Protein AF-A0A2U1EVI7-F1 (afdb_monomer_lite)

Structure (mmCIF, N/CA/C/O backbone):
data_AF-A0A2U1EVI7-F1
#
_entry.id   AF-A0A2U1EVI7-F1
#
loop_
_atom_site.group_PDB
_atom_site.id
_atom_site.type_symbol
_atom_site.label_atom_id
_atom_site.label_alt_id
_atom_site.label_comp_id
_atom_site.label_asym_id
_atom_site.label_entity_id
_atom_site.label_seq_id
_atom_site.pdbx_PDB_ins_code
_atom_site.Cartn_x
_atom_site.Cartn_y
_atom_site.Cartn_z
_atom_site.occupancy
_atom_site.B_iso_or_equiv
_atom_site.auth_seq_id
_atom_site.auth_comp_id
_atom_site.auth_asym_id
_atom_site.auth_atom_id
_atom_site.pdbx_PDB_model_num
ATOM 1 N N . MET A 1 1 ? -14.237 7.909 22.248 1.00 61.84 1 MET A N 1
ATOM 2 C CA . MET A 1 1 ? -14.344 7.184 20.964 1.00 61.84 1 MET A CA 1
ATOM 3 C C . MET A 1 1 ? -12.938 7.047 20.422 1.00 61.84 1 MET A C 1
ATOM 5 O O . MET A 1 1 ? -12.237 8.052 20.427 1.00 61.84 1 MET A O 1
ATOM 9 N N . ALA A 1 2 ? -12.539 5.835 20.042 1.00 76.19 2 ALA A N 1
ATOM 10 C CA . ALA A 1 2 ? -11.250 5.565 19.411 1.00 76.19 2 ALA A CA 1
ATOM 11 C C . ALA A 1 2 ? -11.099 6.390 18.129 1.00 76.19 2 ALA A C 1
ATOM 13 O O . ALA A 1 2 ? -12.056 6.479 17.348 1.00 76.19 2 ALA A O 1
ATOM 14 N N . LYS A 1 3 ? -9.934 7.012 17.916 1.00 87.81 3 LYS A N 1
ATOM 15 C CA . LYS A 1 3 ? -9.666 7.689 16.644 1.00 87.81 3 LYS A CA 1
ATOM 16 C C . LYS A 1 3 ? -9.336 6.626 15.603 1.00 87.81 3 LYS A C 1
ATOM 18 O O . LYS A 1 3 ? -8.485 5.778 15.842 1.00 87.81 3 LYS A O 1
ATOM 23 N N . PRO A 1 4 ? -10.004 6.632 14.454 1.00 92.06 4 PRO A N 1
ATOM 24 C CA . PRO A 1 4 ? -9.798 5.570 13.494 1.00 92.06 4 PRO A CA 1
ATOM 25 C C . PRO A 1 4 ? -8.624 5.874 12.555 1.00 92.06 4 PRO A C 1
ATOM 27 O O . PRO A 1 4 ? -8.348 7.035 12.251 1.00 92.06 4 PRO A O 1
ATOM 30 N N . SER A 1 5 ? -7.979 4.816 12.075 1.00 95.44 5 SER A N 1
ATOM 31 C CA . SER A 1 5 ? -6.763 4.879 11.257 1.00 95.44 5 SER A CA 1
ATOM 32 C C . SER A 1 5 ? -7.084 4.755 9.768 1.00 95.44 5 SER A C 1
ATOM 34 O O . SER A 1 5 ? -8.089 4.143 9.375 1.00 95.44 5 SER A O 1
ATOM 36 N N . TRP A 1 6 ? -6.243 5.348 8.929 1.00 97.00 6 TRP A N 1
ATOM 37 C CA . TRP A 1 6 ? -6.516 5.536 7.510 1.00 97.00 6 TRP A CA 1
ATOM 38 C C . TRP A 1 6 ? -5.298 5.265 6.635 1.00 97.00 6 TRP A C 1
ATOM 40 O O . TRP A 1 6 ? -4.165 5.496 7.044 1.00 97.00 6 TRP A O 1
ATOM 50 N N . ILE A 1 7 ? -5.553 4.853 5.398 1.00 96.94 7 ILE A N 1
ATOM 51 C CA . ILE A 1 7 ? -4.584 4.832 4.306 1.00 96.94 7 ILE A CA 1
ATOM 52 C C . ILE A 1 7 ? -5.064 5.765 3.195 1.00 96.94 7 ILE A C 1
ATOM 54 O O . ILE A 1 7 ? -6.253 5.771 2.860 1.00 96.94 7 ILE A O 1
ATOM 58 N N . ARG A 1 8 ? -4.147 6.562 2.644 1.00 96.94 8 ARG A N 1
ATOM 59 C CA . ARG A 1 8 ? -4.421 7.409 1.482 1.00 96.94 8 ARG A CA 1
ATOM 60 C C . ARG A 1 8 ? -4.074 6.661 0.198 1.00 96.94 8 ARG A C 1
ATOM 62 O O . ARG A 1 8 ? -2.938 6.220 0.037 1.00 96.94 8 ARG A O 1
ATOM 69 N N . ALA A 1 9 ? -5.045 6.538 -0.696 1.00 96.31 9 ALA A N 1
ATOM 70 C CA . ALA A 1 9 ? -4.863 5.985 -2.028 1.00 96.31 9 ALA A CA 1
ATOM 71 C C . ALA A 1 9 ? -4.168 6.982 -2.967 1.00 96.31 9 ALA A C 1
ATOM 73 O O . ALA A 1 9 ? -4.104 8.188 -2.699 1.00 96.31 9 ALA A O 1
ATOM 74 N N . ALA A 1 10 ? -3.634 6.470 -4.074 1.00 93.94 10 ALA A N 1
ATOM 75 C CA . ALA A 1 10 ? -2.901 7.258 -5.062 1.00 93.94 10 ALA A CA 1
ATOM 76 C C . ALA A 1 10 ? -3.794 8.287 -5.782 1.00 93.94 10 ALA A C 1
ATOM 78 O O . ALA A 1 10 ? -3.318 9.357 -6.162 1.00 93.94 10 ALA A O 1
ATOM 79 N N . ASP A 1 11 ? -5.091 7.999 -5.917 1.00 91.25 11 ASP A N 1
ATOM 80 C CA . ASP A 1 11 ? -6.110 8.917 -6.449 1.00 91.25 11 ASP A CA 1
ATOM 81 C C . ASP A 1 11 ? -6.512 10.033 -5.463 1.00 91.25 11 ASP A C 1
ATOM 83 O O . ASP A 1 11 ? -7.165 11.004 -5.848 1.00 91.25 11 ASP A O 1
ATOM 87 N N . GLY A 1 12 ? -6.063 9.941 -4.207 1.00 93.56 12 GLY A N 1
ATOM 88 C CA . GLY A 1 12 ? -6.346 10.894 -3.142 1.00 93.56 12 GLY A CA 1
ATOM 89 C C . GLY A 1 12 ? -7.469 10.480 -2.190 1.00 93.56 12 GLY A C 1
ATOM 90 O O . GLY A 1 12 ? -7.655 11.184 -1.192 1.00 93.56 12 GLY A O 1
ATOM 91 N N . ASP A 1 13 ? -8.154 9.362 -2.445 1.00 95.94 13 ASP A N 1
ATOM 92 C CA . ASP A 1 13 ? -9.206 8.841 -1.574 1.00 95.94 13 ASP A CA 1
ATOM 93 C C . ASP A 1 13 ? -8.644 8.221 -0.287 1.00 95.94 13 ASP A C 1
ATOM 95 O O . ASP A 1 13 ? -7.457 7.905 -0.158 1.00 95.94 13 ASP A O 1
ATOM 99 N N . TRP A 1 14 ? -9.521 8.065 0.705 1.00 95.62 14 TRP A N 1
ATOM 100 C CA . TRP A 1 14 ? -9.168 7.596 2.043 1.00 95.62 14 TRP A CA 1
ATOM 101 C C . TRP A 1 14 ? -9.915 6.318 2.395 1.00 95.62 14 TRP A C 1
ATOM 103 O O . TRP A 1 14 ? -11.146 6.280 2.383 1.00 95.62 14 TRP A O 1
ATOM 113 N N . TYR A 1 15 ? -9.165 5.297 2.803 1.00 95.88 15 TYR A N 1
ATOM 114 C CA . TYR A 1 15 ? -9.707 3.993 3.173 1.00 95.88 15 TYR A CA 1
ATOM 115 C C . TYR A 1 15 ? -9.358 3.650 4.616 1.00 95.88 15 TYR A C 1
ATOM 117 O O . TYR A 1 15 ? -8.292 4.003 5.125 1.00 95.88 15 TYR A O 1
ATOM 125 N N . ARG A 1 16 ? -10.281 2.983 5.312 1.00 95.31 16 ARG A N 1
ATOM 126 C CA . ARG A 1 16 ? -10.064 2.544 6.692 1.00 95.31 16 ARG A CA 1
ATOM 127 C C . ARG A 1 16 ? -8.958 1.499 6.720 1.00 95.31 16 ARG A C 1
ATOM 129 O O . ARG A 1 16 ? -9.114 0.445 6.112 1.00 95.31 16 ARG A O 1
ATOM 136 N N . ALA A 1 17 ? -7.898 1.741 7.492 1.00 94.75 17 ALA A N 1
ATOM 137 C CA . ALA A 1 17 ? -6.826 0.756 7.661 1.00 94.75 17 ALA A CA 1
ATOM 138 C C . ALA A 1 17 ? -7.369 -0.574 8.219 1.00 94.75 17 ALA A C 1
ATOM 140 O O . ALA A 1 17 ? -6.972 -1.645 7.779 1.00 94.75 17 ALA A O 1
ATOM 141 N N . SER A 1 18 ? -8.359 -0.499 9.115 1.00 93.25 18 SER A N 1
ATOM 142 C CA . SER A 1 18 ? -9.034 -1.662 9.700 1.00 93.25 18 SER A CA 1
ATOM 143 C C . SER A 1 18 ? -9.924 -2.447 8.730 1.00 93.25 18 SER A C 1
ATOM 145 O O . SER A 1 18 ? -10.354 -3.541 9.073 1.00 93.25 18 SER A O 1
ATOM 147 N N . GLU A 1 19 ? -10.280 -1.882 7.572 1.00 95.06 19 GLU A N 1
ATOM 148 C CA . GLU A 1 19 ? -11.063 -2.592 6.550 1.00 95.06 19 GLU A CA 1
ATOM 149 C C . GLU A 1 19 ? -10.164 -3.313 5.537 1.00 95.06 19 GLU A C 1
ATOM 151 O O . GLU A 1 19 ? -10.692 -4.056 4.711 1.00 95.06 19 GLU A O 1
ATOM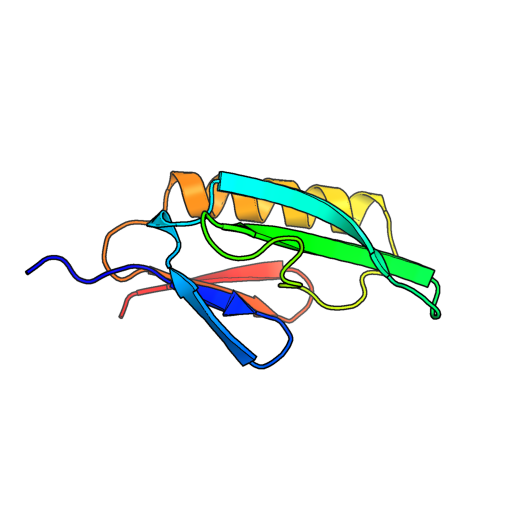 156 N N . VAL A 1 20 ? -8.841 -3.100 5.581 1.00 96.50 20 VAL A N 1
ATOM 157 C CA . VAL A 1 20 ? -7.885 -3.746 4.675 1.00 96.50 20 VAL A CA 1
ATOM 158 C C . VAL A 1 20 ? -7.740 -5.221 5.039 1.00 96.50 20 VAL A C 1
ATOM 160 O O . VAL A 1 20 ? -7.425 -5.568 6.174 1.00 96.50 20 VAL A O 1
ATOM 163 N N . VAL A 1 21 ? -7.939 -6.091 4.051 1.00 96.94 21 VAL A N 1
ATOM 164 C CA . VAL A 1 21 ? -7.854 -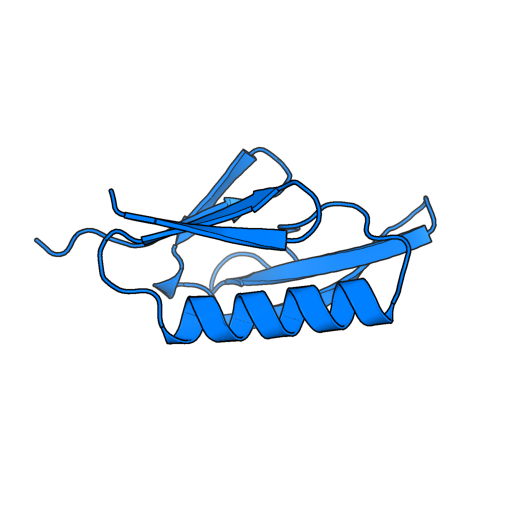7.552 4.200 1.00 96.94 21 VAL A CA 1
ATOM 165 C C . VAL A 1 21 ? -6.644 -8.154 3.492 1.00 96.94 21 VAL A C 1
ATOM 167 O O . VAL A 1 21 ? -6.199 -9.238 3.863 1.00 96.94 21 VAL A O 1
ATOM 170 N N . ALA A 1 22 ? -6.093 -7.464 2.490 1.00 97.38 22 ALA A N 1
ATOM 171 C CA . ALA A 1 22 ? -4.898 -7.902 1.781 1.00 97.38 22 ALA A CA 1
ATOM 172 C C . ALA A 1 22 ? -4.116 -6.719 1.199 1.00 97.38 22 ALA A C 1
ATOM 174 O O . ALA A 1 22 ? -4.690 -5.699 0.819 1.00 97.38 22 ALA A O 1
ATOM 175 N N . VAL A 1 23 ? -2.800 -6.903 1.075 1.00 97.81 23 VAL A N 1
ATOM 176 C CA . VAL A 1 23 ? -1.892 -6.011 0.344 1.00 97.81 23 VAL A CA 1
ATOM 177 C C . VAL A 1 23 ? -1.249 -6.820 -0.776 1.00 97.81 23 VAL A C 1
ATOM 179 O O . VAL A 1 23 ? -0.712 -7.903 -0.538 1.00 97.81 23 VAL A O 1
ATOM 182 N N . LYS A 1 24 ? -1.320 -6.321 -2.008 1.00 97.06 24 LYS A N 1
ATOM 183 C CA . LYS A 1 24 ? -0.887 -7.032 -3.216 1.00 97.06 24 LYS A CA 1
ATOM 184 C C . LYS A 1 24 ? 0.046 -6.154 -4.040 1.00 97.06 24 LYS A C 1
ATOM 186 O O . LYS A 1 24 ? 0.029 -4.933 -3.924 1.00 97.06 24 LYS A O 1
ATOM 191 N N . THR A 1 25 ? 0.831 -6.789 -4.902 1.00 97.50 25 THR A N 1
ATOM 192 C CA . THR A 1 25 ? 1.555 -6.109 -5.980 1.00 97.50 25 THR A CA 1
ATOM 193 C C . THR A 1 25 ? 0.888 -6.480 -7.296 1.00 97.50 25 THR A C 1
ATOM 195 O O . THR A 1 25 ? 0.711 -7.664 -7.578 1.00 97.50 25 THR A O 1
ATOM 198 N N . MET A 1 26 ? 0.526 -5.480 -8.091 1.00 96.31 26 MET A N 1
ATOM 199 C CA . MET A 1 26 ? -0.159 -5.640 -9.373 1.00 96.31 26 MET A CA 1
ATOM 200 C C . MET A 1 26 ? 0.647 -4.972 -10.496 1.00 96.31 26 MET A C 1
ATOM 202 O O . MET A 1 26 ? 1.360 -4.006 -10.230 1.00 96.31 26 MET A O 1
ATOM 206 N N . PRO A 1 27 ? 0.560 -5.441 -11.754 1.00 95.88 27 PRO A N 1
ATOM 207 C CA . PRO A 1 27 ? 1.164 -4.743 -12.888 1.00 95.88 27 PRO A CA 1
ATOM 208 C C . PRO A 1 27 ? 0.504 -3.379 -13.121 1.00 95.88 27 PRO A C 1
ATOM 210 O O . PRO A 1 27 ? -0.722 -3.294 -13.186 1.00 95.88 27 PRO A O 1
ATOM 213 N N . HIS A 1 28 ? 1.302 -2.329 -13.309 1.00 93.06 28 HIS A N 1
ATOM 214 C CA . HIS A 1 28 ? 0.798 -0.996 -13.640 1.00 93.06 28 HIS A CA 1
ATOM 215 C C . HIS A 1 28 ? 0.628 -0.866 -15.164 1.00 93.06 28 HIS A C 1
ATOM 217 O O . HIS A 1 28 ? 1.591 -0.664 -15.903 1.00 93.06 28 HIS A O 1
ATOM 223 N N . ASN A 1 29 ? -0.603 -1.015 -15.657 1.00 89.06 29 ASN A N 1
ATOM 224 C CA . ASN A 1 29 ? -0.926 -0.984 -17.088 1.00 89.06 29 ASN A CA 1
ATOM 225 C C . ASN A 1 29 ? -1.502 0.380 -17.512 1.00 89.06 29 ASN A C 1
ATOM 227 O O . ASN A 1 29 ? -2.197 1.005 -16.716 1.00 89.06 29 ASN A O 1
ATOM 231 N N . PRO A 1 30 ? -1.290 0.834 -18.764 1.00 84.38 30 PRO A N 1
ATOM 232 C CA . PRO A 1 30 ? -0.515 0.202 -19.842 1.00 84.38 30 PRO A CA 1
ATOM 233 C C . PRO A 1 30 ? 0.992 0.516 -19.802 1.00 84.38 30 PRO A C 1
ATOM 235 O O . PRO A 1 30 ? 1.752 0.012 -20.622 1.00 84.38 30 PRO A O 1
ATOM 238 N N . GLU A 1 31 ? 1.431 1.370 -18.882 1.00 84.56 31 GLU A N 1
ATOM 239 C CA . GLU A 1 31 ? 2.772 1.971 -18.888 1.00 84.56 31 GLU A CA 1
ATOM 240 C C . GLU A 1 31 ? 3.902 1.022 -18.450 1.00 84.56 31 GLU A C 1
ATOM 242 O O . GLU A 1 31 ? 5.084 1.366 -18.547 1.00 84.56 31 GLU A O 1
ATOM 247 N N . GLY A 1 32 ? 3.547 -0.167 -17.965 1.00 90.00 32 GLY A N 1
ATOM 248 C CA . GLY A 1 32 ? 4.463 -1.127 -17.368 1.00 90.00 32 GLY A CA 1
ATOM 249 C C . GLY A 1 32 ? 4.906 -0.724 -15.959 1.00 90.00 32 GLY A C 1
ATOM 250 O O . GLY A 1 32 ? 4.646 0.377 -15.470 1.00 90.00 32 GLY A O 1
ATOM 251 N N . GLY A 1 33 ? 5.636 -1.626 -15.309 1.00 95.44 33 GLY A N 1
ATOM 252 C CA . GLY A 1 33 ? 5.972 -1.512 -13.892 1.00 95.44 33 GLY A CA 1
ATOM 253 C C . GLY A 1 33 ? 4.893 -2.132 -13.010 1.00 95.44 33 GLY A C 1
ATOM 254 O O . GLY A 1 33 ? 4.126 -2.994 -13.443 1.00 95.44 33 GLY A O 1
ATOM 255 N N . PHE A 1 34 ? 4.854 -1.695 -11.762 1.00 96.94 34 PHE A N 1
ATOM 256 C CA . PHE A 1 34 ? 4.095 -2.305 -10.683 1.00 96.94 34 PHE A CA 1
ATOM 257 C C . PHE A 1 34 ? 3.399 -1.235 -9.851 1.00 96.94 34 PHE A C 1
ATOM 259 O O . PHE A 1 34 ? 3.800 -0.078 -9.849 1.00 96.94 34 PHE A O 1
ATOM 266 N N . MET A 1 35 ? 2.375 -1.633 -9.122 1.00 97.00 35 MET A N 1
ATOM 267 C CA . MET A 1 35 ? 1.704 -0.823 -8.117 1.00 97.00 35 MET A CA 1
ATOM 268 C C . MET A 1 35 ? 1.426 -1.700 -6.908 1.00 97.00 35 MET A C 1
ATOM 270 O O . MET A 1 35 ? 1.173 -2.903 -7.047 1.00 97.00 35 MET A O 1
ATOM 274 N N . VAL A 1 36 ? 1.502 -1.117 -5.719 1.00 98.00 36 VAL A N 1
ATOM 275 C CA . VAL A 1 36 ? 1.013 -1.770 -4.511 1.00 98.00 36 VAL A CA 1
ATOM 276 C C . VAL A 1 36 ? -0.444 -1.388 -4.362 1.00 98.00 36 VAL A C 1
ATOM 278 O O . VAL A 1 36 ? -0.799 -0.212 -4.419 1.00 98.00 36 VAL A O 1
ATOM 281 N N . THR A 1 37 ? -1.284 -2.394 -4.171 1.00 98.00 37 THR A N 1
ATOM 282 C CA . THR A 1 37 ? -2.718 -2.207 -4.008 1.00 98.00 37 THR A CA 1
ATOM 283 C C . THR A 1 37 ? -3.194 -2.798 -2.696 1.00 98.00 37 THR A C 1
ATOM 285 O O . THR A 1 37 ? -2.670 -3.823 -2.249 1.00 98.00 37 THR A O 1
ATOM 288 N N . VAL A 1 38 ? -4.240 -2.217 -2.123 1.00 97.88 38 VAL A N 1
ATOM 289 C CA . VAL A 1 38 ? -4.962 -2.801 -0.990 1.00 97.88 38 VAL A CA 1
ATOM 290 C C . VAL A 1 38 ? -6.329 -3.321 -1.418 1.00 97.88 38 VAL A C 1
ATOM 292 O O . VAL A 1 38 ? -6.991 -2.756 -2.287 1.00 97.88 38 VAL A O 1
ATOM 295 N N . GLU A 1 39 ? -6.749 -4.412 -0.791 1.00 97.75 39 GLU A N 1
ATOM 296 C CA . GLU A 1 39 ? -8.116 -4.919 -0.851 1.00 97.75 39 GLU A CA 1
ATOM 297 C C . GLU A 1 39 ? -8.799 -4.632 0.483 1.00 97.75 39 GLU A C 1
ATOM 299 O O . GLU A 1 39 ? -8.211 -4.829 1.547 1.00 97.75 39 GLU A O 1
ATOM 304 N N . THR A 1 40 ? -10.049 -4.191 0.423 1.00 96.12 40 THR A N 1
ATOM 305 C CA . THR A 1 40 ? -10.931 -4.002 1.574 1.00 96.12 40 THR A CA 1
ATOM 306 C C . THR A 1 40 ? -12.152 -4.904 1.457 1.00 96.12 40 THR A C 1
ATOM 308 O O . THR A 1 40 ? -12.422 -5.476 0.405 1.00 96.12 40 THR A O 1
ATOM 311 N N . HIS A 1 41 ? -12.982 -4.958 2.498 1.00 93.25 41 HIS A N 1
ATOM 312 C CA . HIS A 1 41 ? -14.266 -5.667 2.434 1.00 93.25 41 HIS A CA 1
ATOM 313 C C . HIS A 1 41 ? -15.222 -5.195 1.319 1.00 93.25 41 HIS A C 1
ATOM 315 O O . HIS A 1 41 ? -16.178 -5.906 1.011 1.00 93.25 41 HIS A O 1
ATOM 321 N N . ARG A 1 42 ? -15.028 -3.992 0.758 1.00 93.94 42 ARG A N 1
ATOM 322 C CA . ARG A 1 42 ? -15.933 -3.390 -0.243 1.00 93.94 42 ARG A CA 1
ATOM 323 C C . ARG A 1 42 ? -15.291 -3.144 -1.607 1.00 93.94 42 ARG A C 1
ATOM 325 O O . ARG A 1 42 ? -16.010 -3.023 -2.594 1.00 93.94 42 ARG A O 1
ATOM 332 N N . HIS A 1 43 ? -13.971 -3.034 -1.654 1.00 94.00 43 HIS A N 1
ATOM 333 C CA . HIS A 1 43 ? -13.222 -2.587 -2.823 1.00 94.00 43 HIS A CA 1
ATOM 334 C C . HIS A 1 43 ? -11.972 -3.444 -2.982 1.00 94.00 43 HIS A C 1
ATOM 336 O O . HIS A 1 43 ? -11.286 -3.693 -1.995 1.00 94.00 43 HIS A O 1
ATOM 342 N N . ASP A 1 44 ? -11.654 -3.839 -4.211 1.00 95.19 44 ASP A N 1
ATOM 343 C CA . ASP A 1 44 ? -10.438 -4.588 -4.533 1.00 95.19 44 ASP A CA 1
ATOM 344 C C . ASP A 1 44 ? -9.492 -3.734 -5.385 1.00 95.19 44 ASP A C 1
ATOM 346 O O . ASP A 1 44 ? -9.929 -2.840 -6.111 1.00 95.19 44 ASP A O 1
ATOM 350 N N . ASN A 1 45 ? -8.200 -4.044 -5.301 1.00 95.25 45 ASN A N 1
ATOM 351 C CA . ASN A 1 45 ? -7.117 -3.440 -6.078 1.00 95.25 45 ASN A CA 1
ATOM 352 C C . ASN A 1 45 ? -7.057 -1.899 -6.020 1.00 95.25 45 ASN A C 1
ATOM 354 O O . ASN A 1 45 ? -6.783 -1.254 -7.031 1.00 95.25 45 ASN A O 1
ATOM 358 N N . ILE A 1 46 ? -7.279 -1.305 -4.843 1.00 96.81 46 ILE A N 1
ATOM 359 C CA . ILE A 1 46 ? -7.100 0.139 -4.631 1.00 96.81 46 ILE A CA 1
ATOM 360 C C . ILE A 1 46 ? -5.608 0.456 -4.691 1.00 96.81 46 ILE A C 1
ATOM 362 O O . ILE A 1 46 ? -4.857 0.003 -3.827 1.00 96.81 46 ILE A O 1
ATOM 366 N N . ASP A 1 47 ? -5.177 1.234 -5.678 1.00 96.81 47 ASP A N 1
ATOM 367 C CA . ASP A 1 47 ? -3.787 1.673 -5.803 1.00 96.81 47 ASP A CA 1
ATOM 368 C C . ASP A 1 47 ? -3.417 2.682 -4.709 1.00 96.81 47 ASP A C 1
ATOM 370 O O . ASP A 1 47 ? -4.106 3.678 -4.486 1.00 96.81 47 ASP A O 1
ATOM 374 N N . VAL A 1 48 ? -2.307 2.419 -4.022 1.00 97.12 48 VAL A N 1
ATOM 375 C CA . VAL A 1 48 ? -1.799 3.238 -2.915 1.00 97.12 48 VAL A CA 1
ATOM 376 C C . VAL A 1 48 ? -0.392 3.774 -3.164 1.00 97.12 48 VAL A C 1
ATOM 378 O O . VAL A 1 48 ? 0.127 4.501 -2.322 1.00 97.12 48 VAL A O 1
ATOM 381 N N . THR A 1 49 ? 0.232 3.452 -4.300 1.00 96.56 49 THR A N 1
ATOM 382 C CA . THR A 1 49 ? 1.597 3.905 -4.622 1.00 96.56 49 THR A CA 1
ATOM 383 C C . THR A 1 49 ? 1.714 4.637 -5.947 1.00 96.56 49 THR A C 1
ATOM 385 O O . THR A 1 49 ? 2.674 5.383 -6.143 1.00 96.56 49 THR A O 1
ATOM 388 N N . GLY A 1 50 ? 0.793 4.403 -6.881 1.00 93.94 50 GLY A N 1
ATOM 389 C CA . GLY A 1 50 ? 1.043 4.692 -8.283 1.00 93.94 50 GLY A CA 1
ATOM 390 C C . GLY A 1 50 ? 2.105 3.756 -8.859 1.00 93.94 50 GLY A C 1
ATOM 391 O O . GLY A 1 50 ? 2.441 2.708 -8.292 1.00 93.94 50 GLY A O 1
ATOM 392 N N . ARG A 1 51 ? 2.666 4.167 -9.998 1.00 95.50 51 ARG A N 1
ATOM 393 C CA . ARG A 1 51 ? 3.664 3.399 -10.740 1.00 95.50 51 ARG A CA 1
ATOM 394 C C . ARG A 1 51 ? 5.011 3.325 -10.018 1.00 95.50 51 ARG A C 1
ATOM 396 O O . ARG A 1 51 ? 5.684 4.330 -9.803 1.00 95.50 51 ARG A O 1
ATOM 403 N N . ILE A 1 52 ? 5.462 2.100 -9.789 1.00 95.81 52 ILE A N 1
ATOM 404 C CA . ILE A 1 52 ? 6.807 1.724 -9.358 1.00 95.81 52 ILE A CA 1
ATOM 405 C C . ILE A 1 52 ? 7.469 0.963 -10.509 1.00 95.8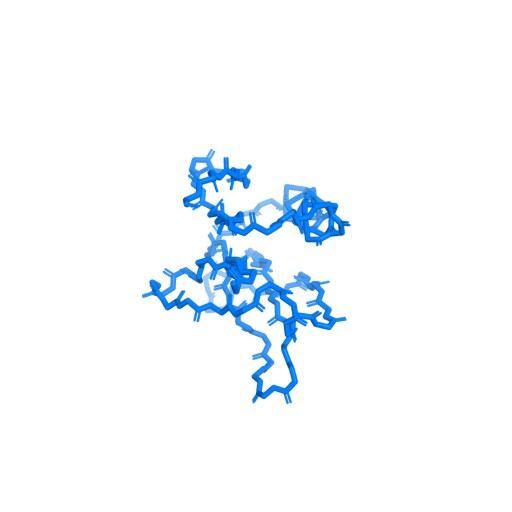1 52 ILE A C 1
ATOM 407 O O . ILE A 1 52 ? 6.930 -0.016 -11.020 1.00 95.81 52 ILE A O 1
ATOM 411 N N . THR A 1 53 ? 8.636 1.411 -10.962 1.00 95.19 53 THR A N 1
ATOM 412 C CA . THR A 1 53 ? 9.316 0.809 -12.122 1.00 95.19 53 THR A CA 1
ATOM 413 C C . THR A 1 53 ? 10.065 -0.478 -11.792 1.00 95.19 53 THR A C 1
ATOM 415 O O . THR A 1 53 ? 10.252 -1.311 -12.675 1.00 95.19 53 THR A O 1
ATOM 418 N N . ASP A 1 54 ? 10.484 -0.638 -10.541 1.00 95.12 54 ASP A N 1
ATOM 419 C CA . ASP A 1 54 ? 11.308 -1.746 -10.070 1.00 95.12 54 ASP A CA 1
ATOM 420 C C . ASP A 1 54 ? 10.482 -2.766 -9.265 1.00 95.12 54 ASP A C 1
ATOM 422 O O . ASP A 1 54 ? 9.681 -2.400 -8.401 1.00 95.12 54 ASP A O 1
ATOM 426 N N . ALA A 1 55 ? 10.655 -4.054 -9.572 1.00 94.31 55 ALA A N 1
ATOM 427 C CA . ALA A 1 55 ? 9.874 -5.130 -8.963 1.00 94.31 55 ALA A CA 1
ATOM 428 C C . ALA A 1 55 ? 10.223 -5.343 -7.482 1.00 94.31 55 ALA A C 1
ATOM 430 O O . ALA A 1 55 ? 9.325 -5.554 -6.663 1.00 94.31 55 ALA A O 1
ATOM 431 N N . ASP A 1 56 ? 11.507 -5.250 -7.131 1.00 96.25 56 ASP A N 1
ATOM 432 C CA . ASP A 1 56 ? 11.982 -5.442 -5.761 1.00 96.25 56 ASP A CA 1
ATOM 433 C C . ASP A 1 56 ? 11.579 -4.253 -4.880 1.00 96.25 56 ASP A C 1
ATOM 435 O O . ASP A 1 56 ? 11.185 -4.431 -3.723 1.00 96.25 56 ASP A O 1
ATOM 439 N N . ALA A 1 57 ? 11.579 -3.038 -5.438 1.00 95.69 57 ALA A N 1
ATOM 440 C CA . ALA A 1 57 ? 11.039 -1.850 -4.787 1.00 95.69 57 ALA A CA 1
ATOM 441 C C . ALA A 1 57 ? 9.533 -1.986 -4.522 1.00 95.69 57 ALA A C 1
ATOM 443 O O . ALA A 1 57 ? 9.072 -1.664 -3.426 1.00 95.69 57 ALA A O 1
ATOM 444 N N . ALA A 1 58 ? 8.762 -2.506 -5.482 1.00 96.56 58 ALA A N 1
ATOM 445 C CA . ALA A 1 58 ? 7.329 -2.735 -5.305 1.00 96.56 58 ALA A CA 1
ATOM 446 C C . ALA A 1 58 ? 7.042 -3.809 -4.242 1.00 96.56 58 ALA A C 1
ATOM 448 O O . ALA A 1 58 ? 6.145 -3.631 -3.416 1.00 96.56 58 ALA A O 1
ATOM 449 N N . ALA A 1 59 ? 7.824 -4.893 -4.215 1.00 96.62 59 ALA A N 1
ATOM 450 C CA . ALA A 1 59 ? 7.732 -5.918 -3.177 1.00 96.62 59 ALA A CA 1
ATOM 451 C C . ALA A 1 59 ? 8.093 -5.357 -1.791 1.00 96.62 59 ALA A C 1
ATOM 453 O O . ALA A 1 59 ? 7.360 -5.572 -0.828 1.00 96.62 59 ALA A O 1
ATOM 454 N N . SER A 1 60 ? 9.159 -4.558 -1.707 1.00 96.69 60 SER A N 1
ATOM 455 C CA . SER A 1 60 ? 9.567 -3.885 -0.469 1.00 96.69 60 SER A CA 1
ATOM 456 C C . SER A 1 60 ? 8.492 -2.916 0.032 1.00 96.69 60 SER A C 1
ATOM 458 O O . SER A 1 60 ? 8.195 -2.885 1.224 1.00 96.69 60 SER A O 1
ATOM 460 N N . CYS A 1 61 ? 7.858 -2.157 -0.869 1.00 97.62 61 CYS A N 1
ATOM 461 C CA . CYS A 1 61 ? 6.748 -1.264 -0.532 1.00 97.62 61 CYS A CA 1
ATOM 462 C C . CYS A 1 61 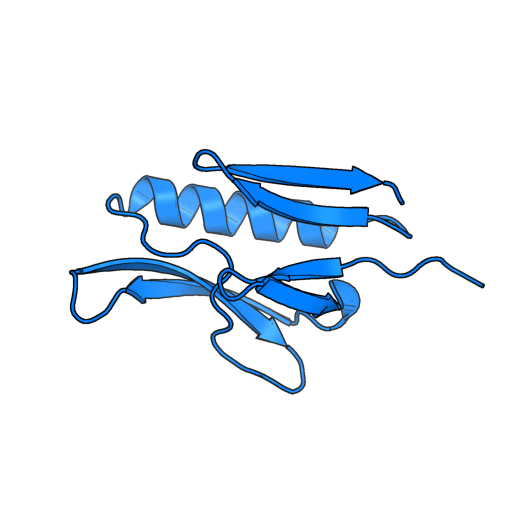? 5.520 -2.040 -0.038 1.00 97.62 61 CYS A C 1
ATOM 464 O O . CYS A 1 61 ? 4.914 -1.643 0.956 1.00 97.62 61 CYS A O 1
ATOM 466 N N . ARG A 1 62 ? 5.174 -3.161 -0.686 1.00 97.94 62 ARG A N 1
ATOM 467 C CA . ARG A 1 62 ? 4.091 -4.055 -0.246 1.00 97.94 62 ARG A CA 1
ATOM 468 C C . ARG A 1 62 ? 4.335 -4.550 1.178 1.00 97.94 62 ARG A C 1
ATOM 470 O O . ARG A 1 62 ? 3.434 -4.470 2.011 1.00 97.94 62 ARG A O 1
ATOM 477 N N . ASP A 1 63 ? 5.540 -5.037 1.456 1.00 97.69 63 ASP A N 1
ATOM 478 C CA . ASP A 1 63 ? 5.883 -5.604 2.761 1.00 97.69 63 ASP A CA 1
ATOM 479 C C . ASP A 1 63 ? 5.947 -4.522 3.846 1.00 97.69 63 ASP A C 1
ATOM 481 O O . ASP A 1 63 ? 5.430 -4.721 4.946 1.00 97.69 63 ASP A O 1
ATOM 485 N N . ALA A 1 64 ? 6.490 -3.343 3.521 1.00 97.38 64 ALA A N 1
ATOM 486 C CA . ALA A 1 64 ? 6.476 -2.186 4.412 1.00 97.38 64 ALA A CA 1
ATOM 487 C C . ALA A 1 64 ? 5.042 -1.766 4.762 1.00 97.38 64 ALA A C 1
ATOM 489 O O . ALA A 1 64 ? 4.731 -1.562 5.933 1.00 97.38 64 ALA A O 1
ATOM 490 N N . L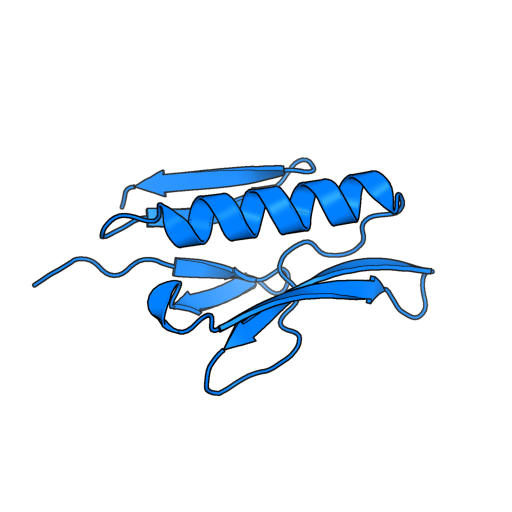EU A 1 65 ? 4.147 -1.690 3.774 1.00 97.75 65 LEU A N 1
ATOM 491 C CA . LEU A 1 65 ? 2.751 -1.345 4.021 1.00 97.75 65 LEU A CA 1
ATOM 492 C C . LEU A 1 65 ? 2.041 -2.391 4.884 1.00 97.75 65 LEU A C 1
ATOM 494 O O . LEU A 1 65 ? 1.348 -2.029 5.832 1.00 97.75 65 LEU A O 1
ATOM 498 N N . ALA A 1 66 ? 2.221 -3.678 4.582 1.00 97.25 66 ALA A N 1
ATOM 499 C CA . ALA A 1 66 ? 1.638 -4.755 5.376 1.00 97.25 66 ALA A CA 1
ATOM 500 C C . ALA A 1 66 ? 2.114 -4.699 6.838 1.00 97.25 66 ALA A C 1
ATOM 502 O O . ALA A 1 66 ? 1.316 -4.881 7.758 1.00 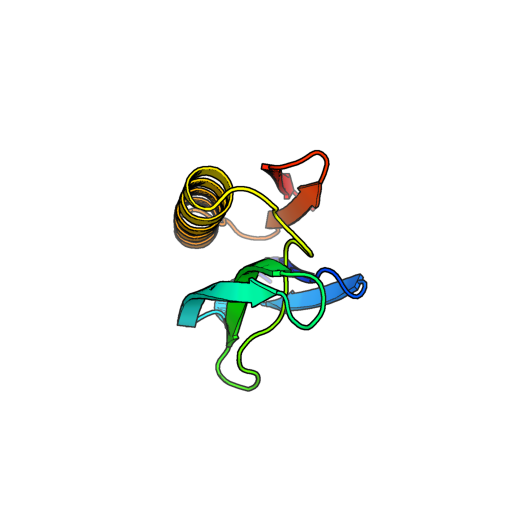97.25 66 ALA A O 1
ATOM 503 N N . HIS A 1 67 ? 3.394 -4.385 7.058 1.00 96.62 67 HIS A N 1
ATOM 504 C CA . HIS A 1 67 ? 3.952 -4.194 8.394 1.00 96.62 67 HIS A CA 1
ATOM 505 C C . HIS A 1 67 ? 3.321 -3.001 9.124 1.00 96.62 67 HIS A C 1
ATOM 507 O O . HIS A 1 67 ? 2.902 -3.143 10.271 1.00 96.62 67 HIS A O 1
ATOM 513 N N . LEU A 1 68 ? 3.198 -1.852 8.451 1.00 96.25 68 LEU A N 1
ATOM 514 C CA . LEU A 1 68 ? 2.579 -0.654 9.023 1.00 96.25 68 LEU A CA 1
ATOM 515 C C . LEU A 1 68 ? 1.105 -0.878 9.362 1.00 96.25 68 LEU A C 1
ATOM 517 O O . LEU A 1 68 ? 0.663 -0.469 10.428 1.00 96.25 68 LEU A O 1
ATOM 521 N N . LEU A 1 69 ? 0.348 -1.561 8.501 1.00 95.38 69 LEU A N 1
ATOM 522 C CA . LEU A 1 69 ? -1.056 -1.891 8.765 1.00 95.38 69 LEU A CA 1
ATOM 523 C C . LEU A 1 69 ? -1.215 -2.799 9.990 1.00 95.38 69 LEU A C 1
ATOM 525 O O . LEU A 1 69 ? -2.159 -2.623 10.754 1.00 95.38 69 LEU A O 1
ATOM 529 N N . ALA A 1 70 ? -0.284 -3.731 10.210 1.00 93.44 70 ALA A N 1
ATOM 530 C CA . ALA A 1 70 ? -0.294 -4.600 11.386 1.00 93.44 70 ALA A CA 1
ATOM 531 C C . ALA A 1 70 ? 0.048 -3.864 12.696 1.00 93.44 70 ALA A C 1
ATOM 533 O O . ALA A 1 70 ? -0.267 -4.363 13.775 1.00 93.44 70 ALA A O 1
ATOM 534 N N . GLN A 1 71 ? 0.702 -2.704 12.604 1.00 91.50 71 GLN A N 1
ATOM 535 C CA . GLN A 1 71 ? 1.123 -1.872 13.736 1.00 91.50 71 GLN A CA 1
ATOM 536 C C . GLN A 1 71 ? 0.316 -0.579 13.873 1.00 91.50 71 GLN A C 1
ATOM 538 O O . GLN A 1 71 ? 0.608 0.220 14.757 1.00 91.50 71 GLN A O 1
ATOM 543 N N . ALA A 1 72 ? -0.644 -0.332 12.981 1.00 87.75 72 ALA A N 1
ATOM 544 C CA . ALA A 1 72 ? -1.368 0.925 12.945 1.00 87.75 72 ALA A CA 1
ATOM 545 C C . ALA A 1 72 ? -2.205 1.086 14.220 1.00 87.75 72 ALA A C 1
ATOM 547 O O . ALA A 1 72 ? -3.250 0.452 14.382 1.00 87.75 72 ALA A O 1
ATOM 548 N N . ASP A 1 73 ? -1.741 1.965 15.103 1.00 86.31 73 ASP A N 1
ATOM 549 C CA . ASP A 1 73 ? -2.465 2.380 16.295 1.00 86.31 73 ASP A CA 1
ATOM 550 C C . ASP A 1 73 ? -3.635 3.304 15.928 1.00 86.31 73 ASP A C 1
ATOM 552 O O . ASP A 1 73 ? -3.776 3.771 14.792 1.00 86.31 73 ASP A O 1
ATOM 556 N N . GLU A 1 74 ? -4.501 3.580 16.903 1.00 90.88 74 GLU A N 1
ATOM 557 C CA . GLU A 1 74 ? -5.610 4.522 16.751 1.00 90.88 74 GLU A CA 1
ATOM 558 C C . GLU A 1 74 ? -5.126 5.900 16.270 1.00 90.88 74 GLU A C 1
ATOM 560 O O . GLU A 1 74 ? -4.231 6.513 16.852 1.00 90.88 74 GLU A O 1
ATOM 565 N N . GLY A 1 75 ? -5.758 6.417 15.215 1.00 92.94 75 GLY A N 1
ATOM 566 C CA . GLY A 1 75 ? -5.447 7.730 14.654 1.00 92.94 75 GLY A CA 1
ATOM 567 C C . GLY A 1 75 ? -4.184 7.761 13.792 1.00 92.94 75 GLY A C 1
ATOM 568 O O . GLY A 1 75 ? -3.672 8.843 13.527 1.00 92.94 75 GLY A O 1
ATOM 569 N N . THR A 1 76 ? -3.667 6.618 13.337 1.00 95.62 76 THR A N 1
ATOM 570 C CA . THR A 1 76 ? -2.575 6.590 12.353 1.00 95.62 76 THR A CA 1
ATOM 571 C C . THR A 1 76 ? -3.086 6.855 10.936 1.00 95.62 76 THR A C 1
ATOM 573 O O . THR A 1 76 ? -4.061 6.261 10.479 1.00 95.62 76 THR A O 1
ATOM 576 N N . VAL A 1 77 ? -2.384 7.715 10.211 1.00 96.19 77 VAL A N 1
ATOM 577 C CA . VAL A 1 77 ? -2.542 7.969 8.781 1.00 96.19 77 VAL A CA 1
ATOM 578 C C . VAL A 1 77 ? -1.320 7.418 8.055 1.00 96.19 77 VAL A C 1
ATOM 580 O O . VAL A 1 77 ? -0.203 7.845 8.323 1.00 96.19 77 VAL A O 1
ATOM 583 N N . ILE A 1 78 ? -1.534 6.477 7.136 1.00 97.06 78 ILE A N 1
ATOM 584 C CA . ILE A 1 78 ? -0.500 5.903 6.272 1.00 97.06 78 ILE A CA 1
ATOM 585 C C . ILE A 1 78 ? -0.583 6.574 4.901 1.00 97.06 78 ILE A C 1
ATOM 587 O O . ILE A 1 78 ? -1.637 6.573 4.259 1.00 97.06 78 ILE A O 1
ATOM 591 N N . THR A 1 79 ? 0.530 7.130 4.432 1.00 96.88 79 THR A N 1
ATOM 592 C CA . THR A 1 79 ? 0.635 7.747 3.104 1.00 96.88 79 THR A CA 1
ATOM 593 C C . THR A 1 79 ? 1.855 7.225 2.367 1.00 96.88 79 THR A C 1
ATOM 595 O O . THR A 1 79 ? 2.854 6.854 2.984 1.00 96.88 79 THR A O 1
ATOM 598 N N . TYR A 1 80 ? 1.774 7.187 1.040 1.00 96.88 80 TYR A N 1
ATOM 599 C CA . TYR A 1 80 ? 2.924 6.927 0.186 1.00 96.88 80 TYR A CA 1
ATOM 600 C C . TYR A 1 80 ? 3.435 8.233 -0.417 1.00 96.88 80 TYR A C 1
ATOM 602 O O . TYR A 1 80 ? 2.662 9.025 -0.959 1.00 96.88 80 TYR A O 1
ATOM 610 N N . GLY A 1 81 ? 4.743 8.452 -0.335 1.00 92.94 81 GLY A N 1
ATOM 611 C CA . GLY A 1 81 ? 5.408 9.623 -0.890 1.00 92.94 81 GLY A CA 1
ATOM 612 C C . GLY A 1 81 ? 6.911 9.397 -1.002 1.00 92.94 81 GLY A C 1
ATOM 613 O O . GLY A 1 81 ? 7.494 8.644 -0.227 1.00 92.94 81 GLY A O 1
ATOM 614 N N . GLU A 1 82 ? 7.543 10.024 -1.997 1.00 88.62 82 GLU A N 1
ATOM 615 C CA . GLU A 1 82 ? 9.002 9.948 -2.205 1.00 88.62 82 GLU A CA 1
ATOM 616 C C . GLU A 1 82 ? 9.555 8.505 -2.274 1.00 88.62 82 GLU A C 1
ATOM 618 O O . GLU A 1 82 ? 10.686 8.240 -1.876 1.00 88.62 82 GLU A O 1
ATOM 623 N N . GLY A 1 83 ? 8.757 7.551 -2.770 1.00 91.19 83 GLY A N 1
ATOM 624 C CA . GLY A 1 83 ? 9.177 6.154 -2.921 1.00 91.19 83 GLY A CA 1
ATOM 625 C C . GLY A 1 83 ? 9.042 5.282 -1.668 1.00 91.19 83 GLY A C 1
ATOM 626 O O . GLY A 1 83 ? 9.586 4.180 -1.646 1.00 91.19 83 GLY A O 1
ATOM 627 N N . ARG A 1 84 ? 8.359 5.746 -0.611 1.00 94.44 84 ARG A N 1
ATOM 628 C CA . ARG A 1 84 ? 8.161 4.977 0.630 1.00 94.44 84 ARG A CA 1
ATOM 629 C C . ARG A 1 84 ? 6.834 5.286 1.318 1.00 94.44 84 ARG A C 1
ATOM 631 O O . ARG A 1 84 ? 6.228 6.329 1.090 1.00 94.44 84 ARG A O 1
ATOM 638 N N . PHE A 1 85 ? 6.423 4.394 2.216 1.00 96.31 85 PHE A N 1
ATOM 639 C CA . PHE A 1 85 ? 5.322 4.658 3.138 1.00 96.31 85 PHE A CA 1
ATOM 640 C C . PHE A 1 85 ? 5.799 5.415 4.379 1.00 96.31 85 PHE A C 1
ATOM 642 O O . PHE A 1 85 ? 6.880 5.148 4.909 1.00 96.31 85 PHE A O 1
ATOM 649 N N . ALA A 1 86 ? 4.967 6.336 4.849 1.00 94.88 86 ALA A N 1
ATOM 650 C CA . ALA A 1 86 ? 5.142 7.075 6.088 1.00 94.88 86 ALA A CA 1
ATOM 651 C C . ALA A 1 86 ? 3.853 7.030 6.917 1.00 94.88 86 ALA A C 1
ATOM 653 O O . ALA A 1 86 ? 2.755 6.878 6.376 1.00 94.88 86 ALA A O 1
ATOM 654 N N . THR A 1 87 ? 4.003 7.174 8.232 1.00 95.12 87 THR A N 1
ATOM 655 C CA . THR A 1 87 ? 2.898 7.242 9.192 1.00 95.12 87 THR A CA 1
ATOM 656 C C . THR A 1 87 ? 2.883 8.580 9.906 1.00 95.12 87 THR A C 1
ATOM 658 O O . THR A 1 87 ? 3.924 9.035 10.381 1.00 95.12 87 THR A O 1
ATOM 661 N N . GLU A 1 88 ? 1.697 9.148 10.073 1.00 93.75 88 GLU A N 1
ATOM 662 C CA . GLU A 1 88 ? 1.454 10.342 10.881 1.00 93.75 88 GLU A CA 1
ATOM 663 C C . GLU A 1 88 ? 0.337 10.060 11.891 1.00 93.75 88 GLU A C 1
ATOM 665 O O . GLU A 1 88 ? -0.609 9.335 11.588 1.00 93.75 88 GLU A O 1
ATOM 670 N N . SER A 1 89 ? 0.435 10.610 13.099 1.00 89.88 89 SER A N 1
ATOM 671 C CA . SER A 1 89 ? -0.636 10.530 14.103 1.00 89.88 89 SER A CA 1
ATOM 672 C C . SER A 1 89 ? -1.533 11.763 14.021 1.00 89.88 89 SER A C 1
ATOM 674 O O . SER A 1 89 ? -1.022 12.884 13.969 1.00 89.88 89 SER A O 1
ATOM 676 N N . VAL A 1 90 ? -2.856 11.569 14.062 1.00 78.06 90 VAL A N 1
ATOM 677 C CA . VAL A 1 90 ? -3.867 12.646 14.001 1.00 78.06 90 VAL A CA 1
ATOM 678 C C . VAL A 1 90 ? -4.826 12.679 15.186 1.00 78.06 90 VAL A C 1
ATOM 680 O O . VAL A 1 90 ? -5.003 11.686 15.926 1.00 78.06 90 VAL A O 1
#

Organism: NCBI:txid663609

pLDDT: mean 94.04, std 5.23, range [61.84, 98.0]

Foldseek 3Di:
DFAFEWEAFPVGDIDGLVQWDAWDWDFQPDVTAIFIATDGPVDGRGGQAHGDRDPVLRVVQSVLSVVCSVVPGTQWYWHYDPSHIDIDHD

Sequence (90 aa):
MAKPSWIRAADGDWYRASEVVAVKTMPHNPEGGFMVTVETHRHDNIDVTGRITDADAAASCRDALAHLLAQADEGTVITYGEGRFATESV

Secondary structure (DSSP, 8-state):
-PPPPEEE-TTS-EEEGGGEEEEEEEE-TTT-SEEEEEEESS-S-EESS--BS-HHHHHHHHHHHHHHHHH--TTEEEEEETTEEEEEE-

Radius of gyration: 12.44 Å; chains: 1; bounding box: 28×20×41 Å